Protein AF-A0A6M1LVB2-F1 (afdb_monomer_lite)

Radius of gyration: 11.88 Å; chains: 1; bounding box: 29×29×28 Å

Foldseek 3Di:
DLVQLLVPLLVCVVVVPPAAEAEDAADVNHDDVSNVVSNVVSPHPHYHNDDFLCVVCCQCVHDPPHDHDPDDDDDDPPRND

Secondary structure (DSSP, 8-state):
-HHHHIIIIIHHHHTT-S--EEE-PPBTTB--HHHHHHHHHHT-SEEES--HHHHHHHHHH--SSS---S---S---TTT-

Sequence (81 aa):
MVASAHMSVLTAKVAGVKRVVAAAPPYKGKPHPAIVAAMHLAGADEILVLGGVQAVGGMAIGTESIAPVDMLVGPGNAFVA

pLDDT: mean 95.5, std 4.93, range [63.66, 98.56]

Structure (mmCIF, N/CA/C/O backbone):
data_AF-A0A6M1LVB2-F1
#
_entry.id   AF-A0A6M1LVB2-F1
#
loop_
_atom_site.group_PDB
_atom_site.id
_atom_site.type_symbol
_atom_site.label_atom_id
_atom_site.label_alt_id
_atom_site.label_comp_id
_atom_site.label_asym_id
_atom_site.label_entity_id
_atom_site.label_seq_id
_atom_site.pdbx_PDB_ins_code
_atom_site.Cartn_x
_atom_site.Cartn_y
_atom_site.Cartn_z
_atom_site.occupancy
_atom_site.B_iso_or_equiv
_atom_site.auth_seq_id
_atom_site.auth_comp_id
_atom_site.auth_asym_id
_atom_site.auth_atom_id
_atom_site.pdbx_PDB_model_num
ATOM 1 N N . MET A 1 1 ? 6.992 -7.675 -4.725 1.00 63.66 1 MET A N 1
ATOM 2 C CA . MET A 1 1 ? 5.972 -7.466 -3.671 1.00 63.66 1 MET A CA 1
ATOM 3 C C . MET A 1 1 ? 4.742 -8.382 -3.785 1.00 63.66 1 MET A C 1
ATOM 5 O O . MET A 1 1 ? 3.744 -8.114 -3.134 1.00 63.66 1 MET A O 1
ATOM 9 N N . VAL A 1 2 ? 4.770 -9.478 -4.557 1.00 85.31 2 VAL A N 1
ATOM 10 C CA . VAL A 1 2 ? 3.571 -10.332 -4.719 1.00 85.31 2 VAL A CA 1
ATOM 11 C C . VAL A 1 2 ? 3.204 -11.044 -3.404 1.00 85.31 2 VAL A C 1
ATOM 13 O O . VAL A 1 2 ? 2.060 -10.985 -2.962 1.00 85.31 2 VAL A O 1
ATOM 16 N N . ALA A 1 3 ? 4.191 -11.635 -2.723 1.00 88.56 3 ALA A N 1
ATOM 17 C CA . ALA A 1 3 ? 3.984 -12.271 -1.419 1.00 88.56 3 ALA A CA 1
ATOM 18 C C . ALA A 1 3 ? 3.745 -11.252 -0.289 1.00 88.56 3 ALA A C 1
ATOM 20 O O . ALA A 1 3 ? 2.853 -11.432 0.535 1.00 88.56 3 ALA A O 1
ATOM 21 N N . SER A 1 4 ? 4.501 -10.148 -0.278 1.00 84.75 4 SER A N 1
ATOM 22 C CA . SER A 1 4 ? 4.416 -9.133 0.781 1.00 84.75 4 SER A CA 1
ATOM 23 C C . SER A 1 4 ? 3.048 -8.447 0.850 1.00 84.75 4 SER A C 1
ATOM 25 O O . SER A 1 4 ? 2.618 -8.088 1.940 1.00 84.75 4 SER A O 1
ATOM 27 N N . ALA A 1 5 ? 2.342 -8.305 -0.281 1.00 90.12 5 ALA A N 1
ATOM 28 C CA . ALA A 1 5 ? 0.974 -7.785 -0.290 1.00 90.12 5 ALA A CA 1
ATOM 29 C C . ALA A 1 5 ? 0.055 -8.620 0.615 1.00 90.12 5 ALA A C 1
ATOM 31 O O . ALA A 1 5 ? -0.652 -8.064 1.445 1.00 90.12 5 ALA A O 1
ATOM 32 N N . HIS A 1 6 ? 0.138 -9.948 0.543 1.00 93.69 6 HIS A N 1
ATOM 33 C CA . HIS A 1 6 ? -0.657 -10.832 1.394 1.00 93.69 6 HIS A CA 1
ATOM 34 C C . HIS A 1 6 ? -0.194 -10.778 2.855 1.00 93.69 6 HIS A C 1
ATOM 36 O O . HIS A 1 6 ? -1.015 -10.739 3.759 1.00 93.69 6 HIS A O 1
ATOM 42 N N . MET A 1 7 ? 1.112 -10.697 3.113 1.00 95.75 7 MET A N 1
ATOM 43 C CA . MET A 1 7 ? 1.621 -10.635 4.491 1.00 95.75 7 MET A CA 1
ATOM 44 C C . MET A 1 7 ? 1.159 -9.388 5.262 1.00 95.75 7 MET A C 1
ATOM 46 O O . MET A 1 7 ? 0.995 -9.463 6.477 1.00 95.75 7 MET A O 1
ATOM 50 N N . SER A 1 8 ? 0.932 -8.258 4.587 1.00 95.44 8 SER A N 1
ATOM 51 C CA . SER A 1 8 ? 0.507 -7.011 5.240 1.00 95.44 8 SER A CA 1
ATOM 52 C C . SER A 1 8 ? -0.978 -6.707 5.035 1.00 95.44 8 SER A C 1
ATOM 54 O O . SER A 1 8 ? -1.703 -6.526 6.010 1.00 95.44 8 SER A O 1
ATOM 56 N N . VAL A 1 9 ? -1.448 -6.678 3.784 1.00 97.75 9 VAL A N 1
ATOM 57 C CA . VAL A 1 9 ? -2.822 -6.269 3.450 1.00 97.75 9 VAL A CA 1
ATOM 58 C C . VAL A 1 9 ? -3.824 -7.304 3.946 1.00 97.75 9 VAL A C 1
ATOM 60 O O . VAL A 1 9 ? -4.730 -6.947 4.692 1.00 97.75 9 VAL A O 1
ATOM 63 N N . LEU A 1 10 ? -3.638 -8.586 3.607 1.00 97.44 10 LEU A N 1
ATOM 64 C CA . LEU A 1 10 ? -4.578 -9.632 4.028 1.00 97.44 10 LEU A CA 1
ATOM 65 C C . LEU A 1 10 ? -4.614 -9.748 5.556 1.00 97.44 10 LEU A C 1
ATOM 67 O O . LEU A 1 10 ? -5.693 -9.861 6.126 1.00 97.44 10 LEU A O 1
ATOM 71 N N . THR A 1 11 ? -3.462 -9.641 6.224 1.00 97.12 11 THR A N 1
ATOM 72 C CA . THR A 1 11 ? -3.389 -9.607 7.692 1.00 97.12 11 THR A CA 1
ATOM 73 C C . THR A 1 11 ? -4.241 -8.475 8.272 1.00 97.12 11 THR A C 1
ATOM 75 O O . THR A 1 11 ? -5.051 -8.718 9.164 1.00 97.12 11 THR A O 1
ATOM 78 N N . ALA A 1 12 ? -4.126 -7.254 7.737 1.00 98.00 12 ALA A N 1
ATOM 79 C CA . ALA A 1 12 ? -4.935 -6.116 8.174 1.00 98.00 12 ALA A CA 1
ATOM 80 C C . ALA A 1 12 ? -6.437 -6.325 7.904 1.00 98.00 12 ALA A C 1
ATOM 82 O O . ALA A 1 12 ? -7.267 -6.027 8.764 1.00 98.00 12 ALA A O 1
ATOM 83 N N . LYS A 1 13 ? -6.805 -6.884 6.743 1.00 97.94 13 LYS A N 1
ATOM 84 C CA . LYS A 1 13 ? -8.212 -7.163 6.414 1.00 97.94 13 LYS A CA 1
ATOM 85 C C . LYS A 1 13 ? -8.809 -8.247 7.307 1.00 97.94 13 LYS A C 1
ATOM 87 O O . LYS A 1 13 ? -9.922 -8.069 7.791 1.00 97.94 13 LYS A O 1
ATOM 92 N N . VAL A 1 14 ? -8.069 -9.319 7.594 1.00 98.06 14 VAL A N 1
ATOM 93 C CA . VAL A 1 14 ? -8.488 -10.365 8.546 1.00 98.06 14 VAL A CA 1
ATOM 94 C C . VAL A 1 14 ? -8.6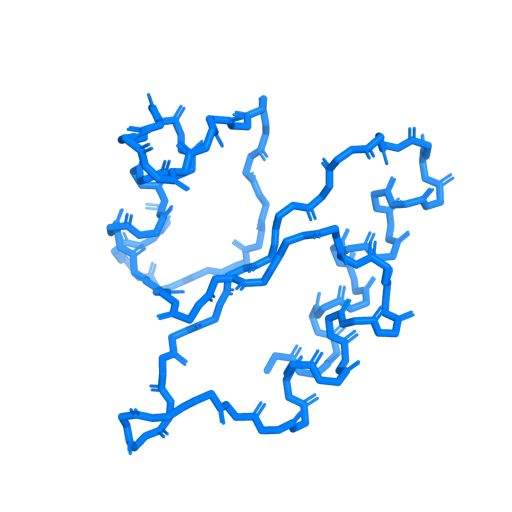44 -9.795 9.959 1.00 98.06 14 VAL A C 1
ATOM 96 O O . VAL A 1 14 ? -9.570 -10.174 10.668 1.00 98.06 14 VAL A O 1
ATOM 99 N N . ALA A 1 15 ? -7.804 -8.833 10.350 1.00 98.06 15 ALA A N 1
ATOM 100 C CA . ALA A 1 15 ? -7.931 -8.109 11.615 1.00 98.06 15 ALA A CA 1
ATOM 101 C C . ALA A 1 15 ? -9.104 -7.103 11.659 1.00 98.06 15 ALA A C 1
ATOM 103 O O . ALA A 1 15 ? -9.340 -6.487 12.697 1.00 98.06 15 ALA A O 1
ATOM 104 N N . GLY A 1 16 ? -9.852 -6.921 10.564 1.00 98.19 16 GLY A N 1
ATOM 105 C CA . GLY A 1 16 ? -11.022 -6.039 10.512 1.00 98.19 16 GLY A CA 1
ATOM 106 C C . GLY A 1 16 ? -10.707 -4.564 10.244 1.00 98.19 16 GLY A C 1
ATOM 107 O O . GLY A 1 16 ? -11.562 -3.706 10.472 1.00 98.19 16 GLY A O 1
ATOM 108 N N . VAL A 1 17 ? -9.505 -4.241 9.752 1.00 98.56 17 VAL A N 1
ATOM 109 C CA . VAL A 1 17 ? -9.155 -2.868 9.364 1.00 98.56 17 VAL A CA 1
ATOM 110 C C . VAL A 1 17 ? -10.049 -2.415 8.205 1.00 98.56 17 VAL A C 1
ATOM 112 O O . VAL A 1 17 ? -10.107 -3.049 7.148 1.00 98.56 17 VAL A O 1
ATOM 115 N N . LYS A 1 18 ? -10.755 -1.296 8.408 1.00 97.94 18 LYS A N 1
ATOM 116 C CA . LYS A 1 18 ? -11.776 -0.798 7.471 1.00 97.94 18 LYS A CA 1
ATOM 117 C C . LYS A 1 18 ? -11.194 -0.227 6.180 1.00 97.94 18 LYS A C 1
ATOM 119 O O . LYS A 1 18 ? -11.841 -0.336 5.147 1.00 97.94 18 LYS A O 1
ATOM 124 N N . ARG A 1 19 ? -10.007 0.380 6.256 1.00 98.25 19 ARG A N 1
ATOM 125 C CA . ARG A 1 19 ? -9.313 1.012 5.131 1.00 98.25 19 ARG A CA 1
ATOM 126 C C . ARG A 1 19 ? -7.847 0.601 5.132 1.00 98.25 19 ARG A C 1
ATOM 128 O O . ARG A 1 19 ? -7.123 0.911 6.072 1.00 98.25 19 ARG A O 1
ATOM 135 N N . VAL A 1 20 ? -7.414 -0.068 4.072 1.00 98.38 20 VAL A N 1
ATOM 136 C CA . VAL A 1 20 ? -6.034 -0.497 3.852 1.00 98.38 20 VAL A CA 1
ATOM 137 C C . VAL A 1 20 ? -5.528 0.108 2.550 1.00 98.38 20 VAL A C 1
ATOM 139 O O . VAL A 1 20 ? -6.008 -0.223 1.466 1.00 98.38 20 VAL A O 1
ATOM 142 N N . VAL A 1 21 ? -4.532 0.982 2.668 1.00 98.25 21 VAL A N 1
ATOM 143 C CA . VAL A 1 21 ? -3.838 1.599 1.534 1.00 98.25 21 VAL A CA 1
ATOM 144 C C . VAL A 1 21 ? -2.557 0.816 1.267 1.00 98.25 21 VAL A C 1
ATOM 146 O O . VAL A 1 21 ? -1.761 0.593 2.178 1.00 98.25 21 VAL A O 1
ATOM 149 N N . ALA A 1 22 ? -2.347 0.391 0.025 1.00 97.56 22 ALA A N 1
ATOM 150 C CA . ALA A 1 22 ? -1.148 -0.323 -0.393 1.00 97.56 22 ALA A CA 1
ATOM 151 C C . ALA A 1 22 ? -0.359 0.507 -1.410 1.00 97.56 22 ALA A C 1
ATOM 153 O O . ALA A 1 22 ? -0.921 1.013 -2.377 1.0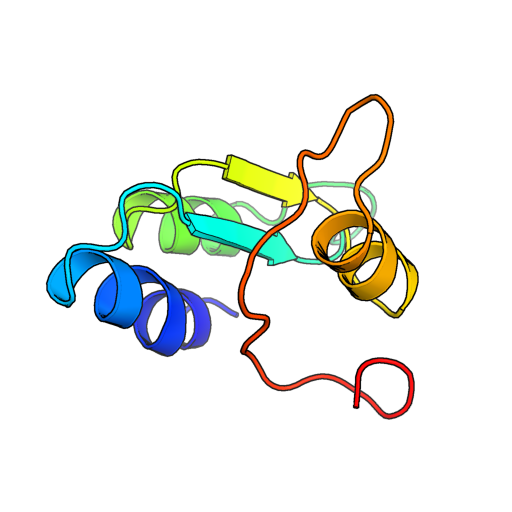0 97.56 22 ALA A O 1
ATOM 154 N N . ALA A 1 23 ? 0.954 0.618 -1.222 1.00 96.88 23 ALA A N 1
ATOM 155 C CA . ALA A 1 23 ? 1.824 1.393 -2.099 1.00 96.88 23 ALA A CA 1
ATOM 156 C C . ALA A 1 23 ? 2.898 0.507 -2.741 1.00 96.88 23 ALA A C 1
ATOM 158 O O . ALA A 1 23 ? 3.521 -0.325 -2.075 1.00 96.88 23 ALA A O 1
ATOM 159 N N . ALA A 1 24 ? 3.123 0.681 -4.043 1.00 96.00 24 ALA A N 1
ATOM 160 C CA . ALA A 1 24 ? 4.261 0.104 -4.750 1.00 96.00 24 ALA A CA 1
ATOM 161 C C . ALA A 1 24 ? 4.817 1.097 -5.779 1.00 96.00 24 ALA A C 1
ATOM 163 O O . ALA A 1 24 ? 4.043 1.693 -6.535 1.00 96.00 24 ALA A O 1
ATOM 164 N N . PRO A 1 25 ? 6.152 1.247 -5.874 1.00 95.12 25 PRO A N 1
ATOM 165 C CA . PRO A 1 25 ? 6.747 2.138 -6.856 1.00 95.12 25 PRO A CA 1
ATOM 166 C C . PRO A 1 25 ? 6.422 1.677 -8.288 1.00 95.12 25 PRO A C 1
ATOM 168 O O . PRO A 1 25 ? 6.317 0.470 -8.543 1.00 95.12 25 PRO A O 1
ATOM 171 N N . PRO A 1 26 ? 6.303 2.613 -9.246 1.00 95.38 26 PRO A N 1
ATOM 172 C CA . PRO A 1 26 ? 6.098 2.270 -10.647 1.00 95.38 26 PRO A CA 1
ATOM 173 C C . PRO A 1 26 ? 7.254 1.419 -11.188 1.00 95.38 26 PRO A C 1
ATOM 175 O O . PRO A 1 26 ? 8.428 1.695 -10.945 1.00 95.38 26 PRO A O 1
ATOM 178 N N . TYR A 1 27 ? 6.925 0.419 -12.001 1.00 93.12 27 TYR A N 1
ATOM 179 C CA . TYR A 1 27 ? 7.882 -0.374 -12.763 1.00 93.12 27 TYR A CA 1
ATOM 180 C C . TYR A 1 27 ? 7.884 0.102 -14.215 1.00 93.12 27 TYR A C 1
ATOM 182 O O . TYR A 1 27 ? 6.860 0.043 -14.894 1.00 93.12 27 TYR A O 1
ATOM 190 N N . LYS A 1 28 ? 9.027 0.609 -14.696 1.00 94.25 28 LYS A N 1
ATOM 191 C CA . LYS A 1 28 ? 9.146 1.221 -16.037 1.00 94.25 28 LYS A CA 1
ATOM 192 C C . LYS A 1 28 ? 8.077 2.303 -16.290 1.00 94.25 28 LYS A C 1
ATOM 194 O O . LYS A 1 28 ? 7.468 2.354 -17.355 1.00 94.25 28 LYS A O 1
ATOM 199 N N . GLY A 1 29 ? 7.816 3.134 -15.278 1.00 94.12 29 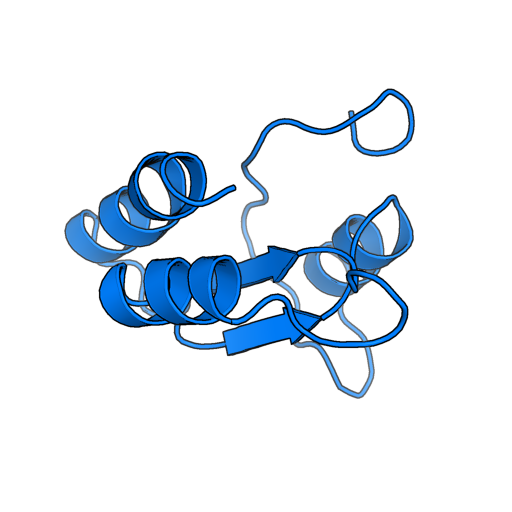GLY A N 1
ATOM 200 C CA . GLY A 1 29 ? 6.840 4.229 -15.347 1.00 94.12 29 GLY A CA 1
ATOM 201 C C . GLY A 1 29 ? 5.370 3.799 -15.310 1.00 94.12 29 GLY A C 1
ATOM 202 O O . GLY A 1 29 ? 4.499 4.633 -15.532 1.00 94.12 29 GLY A O 1
ATOM 203 N N . LYS A 1 30 ? 5.071 2.519 -15.050 1.00 95.88 30 LYS A N 1
ATOM 204 C CA . LYS A 1 30 ? 3.702 1.985 -15.023 1.00 95.88 30 LYS A CA 1
ATOM 205 C C . LYS A 1 30 ? 3.450 1.108 -13.791 1.00 95.88 30 LYS A C 1
ATOM 207 O O . LYS A 1 30 ? 4.402 0.612 -13.186 1.00 95.88 30 LYS A O 1
ATOM 212 N N . PRO A 1 31 ? 2.183 0.869 -13.414 1.00 96.19 31 PRO A N 1
ATOM 213 C CA . PRO A 1 31 ? 1.858 -0.117 -12.391 1.00 96.19 31 PRO A CA 1
ATOM 214 C C . PRO A 1 31 ? 2.292 -1.514 -12.849 1.00 96.19 31 PRO A C 1
ATOM 216 O O . PRO A 1 31 ? 2.041 -1.900 -13.991 1.00 96.19 31 PRO A O 1
ATOM 219 N N . HIS A 1 32 ? 2.920 -2.294 -11.969 1.00 95.94 32 HIS A N 1
ATOM 220 C CA . HIS A 1 32 ? 3.254 -3.681 -12.286 1.00 95.94 32 HIS A CA 1
ATOM 221 C C . HIS A 1 32 ? 2.003 -4.568 -12.123 1.00 95.94 32 HIS A C 1
ATOM 223 O O . HIS A 1 32 ? 1.546 -4.730 -10.986 1.00 95.94 32 HIS A O 1
ATOM 229 N N . PRO A 1 33 ? 1.480 -5.223 -13.181 1.00 95.88 33 PRO A N 1
ATOM 230 C CA . PRO A 1 33 ? 0.179 -5.903 -13.133 1.00 95.88 33 PRO A CA 1
ATOM 231 C C . PRO A 1 33 ? 0.066 -6.946 -12.018 1.00 95.88 33 PRO A C 1
ATOM 233 O O . PRO A 1 33 ? -0.891 -6.931 -11.255 1.00 95.88 33 PRO A O 1
ATOM 236 N N . ALA A 1 34 ? 1.087 -7.794 -11.849 1.00 96.25 34 ALA A N 1
ATOM 237 C CA . ALA A 1 34 ? 1.080 -8.818 -10.800 1.00 96.25 34 ALA A CA 1
ATOM 238 C C . ALA A 1 34 ? 1.085 -8.246 -9.369 1.00 96.25 34 ALA A C 1
ATOM 240 O O . ALA A 1 34 ? 0.554 -8.874 -8.461 1.00 96.25 34 ALA A O 1
ATOM 241 N N . ILE A 1 35 ? 1.682 -7.067 -9.151 1.00 96.12 35 ILE A N 1
ATOM 242 C CA . ILE A 1 35 ? 1.708 -6.434 -7.824 1.00 96.12 35 ILE A CA 1
ATOM 243 C C . ILE A 1 35 ? 0.338 -5.832 -7.525 1.00 96.12 35 ILE A C 1
ATOM 245 O O . ILE A 1 35 ? -0.203 -6.076 -6.452 1.00 96.12 35 ILE A O 1
ATOM 249 N N . VAL A 1 36 ? -0.242 -5.115 -8.492 1.00 96.62 36 VAL A N 1
ATOM 250 C CA . VAL A 1 36 ? -1.591 -4.546 -8.370 1.00 96.62 36 VAL A CA 1
ATOM 251 C C . VAL A 1 36 ? -2.625 -5.651 -8.154 1.00 96.62 36 VAL A C 1
ATOM 253 O O . VAL A 1 36 ? -3.437 -5.550 -7.241 1.00 96.62 36 VAL A O 1
ATOM 256 N N . ALA A 1 37 ? -2.552 -6.741 -8.925 1.00 97.38 37 ALA A N 1
ATOM 257 C CA . ALA A 1 37 ? -3.435 -7.891 -8.755 1.00 97.38 37 ALA A CA 1
ATOM 258 C C . ALA A 1 37 ? -3.289 -8.519 -7.362 1.00 97.38 37 ALA A C 1
ATOM 260 O O . ALA A 1 37 ? -4.290 -8.786 -6.707 1.00 97.38 37 ALA A O 1
ATOM 261 N N . ALA A 1 38 ? -2.058 -8.703 -6.873 1.00 97.69 38 ALA A N 1
ATOM 262 C CA . ALA A 1 38 ? -1.824 -9.245 -5.537 1.00 97.69 38 ALA A CA 1
ATOM 263 C C . ALA A 1 38 ? -2.377 -8.338 -4.425 1.00 97.69 38 ALA A C 1
ATOM 265 O O . ALA A 1 38 ? -2.971 -8.839 -3.480 1.00 97.69 38 ALA A O 1
ATOM 266 N N . MET A 1 39 ? -2.212 -7.017 -4.537 1.00 97.94 39 MET A N 1
ATOM 267 C CA . MET A 1 39 ? -2.776 -6.054 -3.581 1.00 97.94 39 MET A CA 1
ATOM 268 C C . MET A 1 39 ? -4.305 -6.062 -3.596 1.00 97.94 39 MET A C 1
ATOM 270 O O . MET A 1 39 ? -4.925 -6.088 -2.536 1.00 97.94 39 MET A O 1
ATOM 274 N N . HIS A 1 40 ? -4.905 -6.088 -4.787 1.00 97.88 40 HIS A N 1
ATOM 275 C CA . HIS A 1 40 ? -6.354 -6.148 -4.946 1.00 97.88 40 HIS A CA 1
ATOM 276 C C . HIS A 1 40 ? -6.934 -7.439 -4.355 1.00 97.88 40 HIS A C 1
ATOM 278 O O . HIS A 1 40 ? -7.856 -7.383 -3.549 1.00 97.88 40 HIS A O 1
ATOM 284 N N . LEU A 1 41 ? -6.349 -8.596 -4.685 1.00 97.88 41 LEU A N 1
ATOM 285 C CA . LEU A 1 41 ? -6.786 -9.897 -4.167 1.00 97.88 41 LEU A CA 1
ATOM 286 C C . LEU A 1 41 ? -6.562 -10.040 -2.654 1.00 97.88 41 LEU A C 1
ATOM 288 O O . LEU A 1 41 ? -7.343 -10.713 -1.989 1.00 97.88 41 LEU A O 1
ATOM 292 N N . ALA A 1 42 ? -5.538 -9.388 -2.098 1.00 97.88 42 ALA A N 1
ATOM 293 C CA . ALA A 1 42 ? -5.324 -9.327 -0.653 1.00 97.88 42 ALA A CA 1
ATOM 294 C C . ALA A 1 42 ? -6.328 -8.405 0.072 1.00 97.88 42 ALA A C 1
ATOM 296 O O . ALA A 1 42 ? -6.411 -8.452 1.298 1.00 97.88 42 ALA A O 1
ATOM 297 N N . GLY A 1 43 ? -7.093 -7.591 -0.666 1.00 97.94 43 GLY A N 1
ATOM 298 C CA . GLY A 1 43 ? -8.169 -6.750 -0.141 1.00 97.94 43 GLY A CA 1
ATOM 299 C C . GLY A 1 43 ? -7.785 -5.295 0.133 1.00 97.94 43 GLY A C 1
ATOM 300 O O . GLY A 1 43 ? -8.392 -4.677 1.004 1.00 97.94 43 GLY A O 1
ATOM 301 N N . ALA A 1 44 ? -6.787 -4.744 -0.568 1.00 98.19 44 ALA A N 1
ATOM 302 C CA . ALA A 1 44 ? -6.463 -3.320 -0.469 1.00 98.19 44 ALA A CA 1
ATOM 303 C C . ALA A 1 44 ? -7.636 -2.464 -0.973 1.00 98.19 44 ALA A C 1
ATOM 305 O O . ALA A 1 44 ? -8.187 -2.732 -2.042 1.00 98.19 44 ALA A O 1
ATOM 306 N N . ASP A 1 45 ? -7.984 -1.425 -0.217 1.00 98.38 45 ASP A N 1
ATOM 307 C CA . ASP A 1 45 ? -9.057 -0.489 -0.560 1.00 98.38 45 ASP A CA 1
ATOM 308 C C . ASP A 1 45 ? -8.545 0.605 -1.517 1.00 98.38 45 ASP A C 1
ATOM 310 O O . ASP A 1 45 ? -9.267 1.057 -2.403 1.00 98.38 45 ASP A O 1
ATOM 314 N N . GLU A 1 46 ? -7.265 0.975 -1.394 1.00 97.88 46 GLU A N 1
ATOM 315 C CA . GLU A 1 46 ? -6.575 1.922 -2.275 1.00 97.88 46 GLU A CA 1
ATOM 316 C C . GLU A 1 46 ? -5.201 1.374 -2.683 1.00 97.88 46 GLU A C 1
ATOM 318 O O . GLU A 1 46 ? -4.466 0.824 -1.859 1.00 97.88 46 GLU A O 1
ATOM 323 N N . ILE A 1 47 ? -4.831 1.546 -3.957 1.00 97.62 47 ILE A N 1
ATOM 324 C CA . ILE A 1 47 ? -3.521 1.147 -4.488 1.00 97.62 47 ILE A CA 1
ATOM 325 C C . ILE A 1 47 ? -2.816 2.376 -5.058 1.00 97.62 47 ILE A C 1
ATOM 327 O O . ILE A 1 47 ? -3.233 2.940 -6.069 1.00 97.62 47 ILE A O 1
ATOM 331 N N . LEU A 1 48 ? -1.709 2.757 -4.428 1.00 97.44 48 LEU A N 1
ATOM 332 C CA . LEU A 1 48 ? -0.872 3.877 -4.832 1.00 97.44 48 LEU A CA 1
ATOM 333 C C . LEU A 1 48 ? 0.310 3.381 -5.663 1.00 97.44 48 LEU A C 1
ATOM 335 O O . LEU A 1 48 ? 1.122 2.565 -5.219 1.00 97.44 48 LEU A O 1
ATOM 339 N N . VAL A 1 49 ? 0.453 3.935 -6.865 1.00 96.38 49 VAL A N 1
ATOM 340 C CA . VAL A 1 49 ? 1.618 3.713 -7.734 1.00 96.38 49 VAL A CA 1
ATOM 341 C C . VAL A 1 49 ? 2.718 4.698 -7.325 1.00 96.38 49 VAL A C 1
ATOM 343 O O . VAL A 1 49 ? 3.101 5.602 -8.063 1.00 96.38 49 VAL A O 1
ATOM 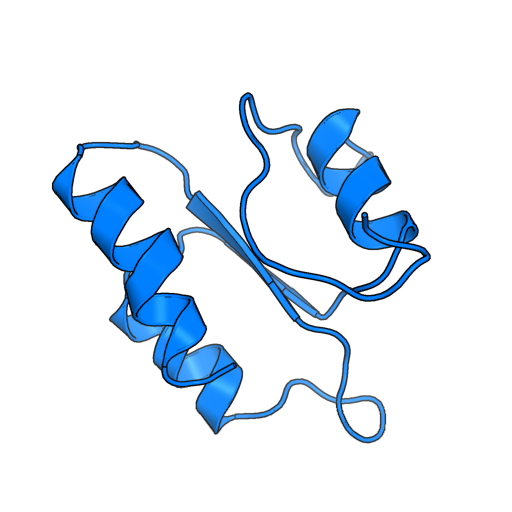346 N N . LEU A 1 50 ? 3.163 4.555 -6.080 1.00 96.12 50 LEU A N 1
ATOM 347 C CA . LEU A 1 50 ? 4.074 5.441 -5.369 1.00 96.12 50 LEU A CA 1
ATOM 348 C C . LEU A 1 50 ? 4.960 4.589 -4.447 1.00 96.12 50 LEU A C 1
ATOM 350 O O . LEU A 1 50 ? 4.529 3.556 -3.941 1.00 96.12 50 LEU A O 1
ATOM 354 N N . GLY A 1 51 ? 6.207 4.996 -4.222 1.00 95.12 51 GLY A N 1
ATOM 355 C CA . GLY A 1 51 ? 7.121 4.318 -3.294 1.00 95.12 51 GLY A CA 1
ATOM 356 C C . GLY A 1 51 ? 8.083 5.305 -2.642 1.00 95.12 51 GLY A C 1
ATOM 357 O O . GLY A 1 51 ? 7.945 6.503 -2.852 1.00 95.12 51 GLY A O 1
ATOM 358 N N . GLY A 1 52 ? 9.060 4.814 -1.878 1.00 95.75 52 GLY A N 1
ATOM 359 C CA . GLY A 1 52 ? 10.070 5.660 -1.229 1.00 95.75 52 GLY A CA 1
ATOM 360 C C . GLY A 1 52 ? 9.518 6.545 -0.104 1.00 95.75 52 GLY A C 1
ATOM 361 O O . GLY A 1 52 ? 8.381 6.371 0.340 1.00 95.75 52 GLY A O 1
ATOM 362 N N . VAL A 1 53 ? 10.331 7.508 0.339 1.00 96.81 53 VAL A N 1
ATOM 363 C CA . VAL A 1 53 ? 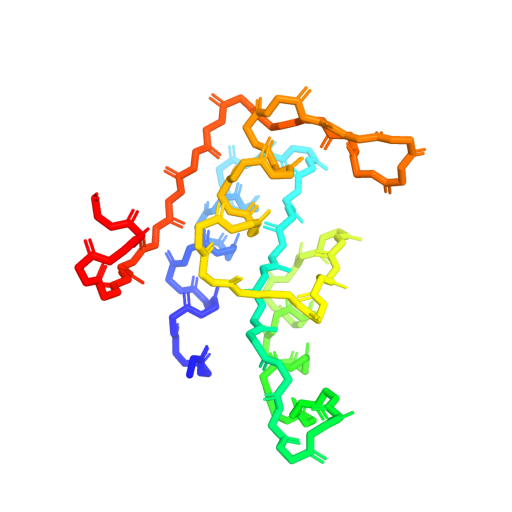9.997 8.435 1.438 1.00 96.81 53 VAL A CA 1
ATOM 364 C C . VAL A 1 53 ? 8.730 9.247 1.157 1.00 96.81 53 VAL A C 1
ATOM 366 O O . VAL A 1 53 ? 7.958 9.535 2.063 1.00 96.81 53 VAL A O 1
ATOM 369 N N . GLN A 1 54 ? 8.454 9.558 -0.108 1.00 96.38 54 GLN A N 1
ATOM 370 C CA . GLN A 1 54 ? 7.258 10.284 -0.520 1.00 96.38 54 GLN A CA 1
ATOM 371 C C . GLN A 1 54 ? 5.969 9.470 -0.340 1.00 96.38 54 GLN A C 1
ATOM 373 O O . GLN A 1 54 ? 4.931 10.053 -0.039 1.00 96.38 54 GLN A O 1
ATOM 378 N N . ALA A 1 55 ? 6.017 8.138 -0.477 1.00 97.38 55 ALA A N 1
ATOM 379 C CA . ALA A 1 55 ? 4.870 7.284 -0.163 1.00 97.38 55 ALA A CA 1
ATOM 380 C C . ALA A 1 55 ? 4.621 7.236 1.345 1.00 97.38 55 ALA A C 1
ATOM 382 O O . ALA A 1 55 ? 3.479 7.355 1.780 1.00 97.38 55 ALA A O 1
ATOM 383 N N . VAL A 1 56 ? 5.698 7.102 2.127 1.00 97.31 56 VAL A N 1
ATOM 384 C CA . VAL A 1 56 ? 5.639 7.120 3.594 1.00 97.31 56 VAL A CA 1
ATOM 385 C C . VAL A 1 56 ? 5.051 8.444 4.069 1.00 97.31 56 VAL A C 1
ATOM 387 O O . VAL A 1 56 ? 4.046 8.434 4.764 1.00 97.31 56 VAL A O 1
ATOM 390 N N . GLY A 1 57 ? 5.606 9.576 3.630 1.00 97.62 57 GLY A N 1
ATOM 391 C CA . GLY A 1 57 ? 5.107 10.905 3.979 1.00 97.62 57 GLY A CA 1
ATOM 392 C C . GLY A 1 57 ? 3.660 11.119 3.535 1.00 97.62 57 GLY A C 1
ATOM 393 O O . GLY A 1 57 ? 2.825 11.493 4.351 1.00 97.62 57 GLY A O 1
ATOM 394 N N . GLY A 1 58 ? 3.333 10.804 2.277 1.00 98.12 58 GLY A N 1
ATOM 395 C CA . GLY A 1 58 ? 1.976 10.969 1.752 1.00 98.12 58 GLY A CA 1
ATOM 396 C C . GLY A 1 58 ? 0.923 10.181 2.534 1.00 98.12 58 GLY A C 1
ATOM 397 O O . GLY A 1 58 ? -0.161 10.697 2.774 1.00 98.12 58 GLY A O 1
ATOM 398 N N . MET A 1 59 ? 1.245 8.966 2.986 1.00 98.06 59 MET A N 1
ATOM 399 C CA . MET A 1 59 ? 0.342 8.171 3.824 1.00 98.06 59 MET A CA 1
ATOM 400 C C . MET A 1 59 ? 0.390 8.570 5.307 1.00 98.06 59 MET A C 1
ATOM 402 O O . MET A 1 59 ? -0.619 8.449 5.987 1.00 98.06 59 MET A O 1
ATOM 406 N N . ALA A 1 60 ? 1.520 9.056 5.823 1.00 98.06 60 ALA A N 1
ATOM 407 C CA . ALA A 1 60 ? 1.664 9.435 7.230 1.00 98.06 60 ALA A CA 1
ATOM 408 C C . ALA A 1 60 ? 0.918 10.732 7.568 1.00 98.06 60 ALA A C 1
ATOM 410 O O . ALA A 1 60 ? 0.171 10.784 8.540 1.00 98.06 60 ALA A O 1
ATOM 411 N N . ILE A 1 61 ? 1.142 11.787 6.779 1.00 98.00 61 ILE A N 1
ATOM 412 C CA . ILE A 1 61 ? 0.607 13.132 7.053 1.00 98.00 61 ILE A CA 1
ATOM 413 C C . ILE A 1 61 ? -0.565 13.511 6.147 1.00 98.00 61 ILE A C 1
ATOM 415 O O . ILE A 1 61 ? -1.257 14.489 6.417 1.00 98.00 61 ILE A O 1
ATOM 419 N N . GLY A 1 62 ? -0.815 12.724 5.101 1.00 97.94 62 GLY A N 1
ATOM 420 C CA . GLY A 1 62 ? -1.839 13.008 4.109 1.00 97.94 62 GLY A CA 1
ATOM 421 C C . GLY A 1 62 ? -1.407 14.046 3.072 1.00 97.94 62 GLY A C 1
ATOM 422 O O . GLY A 1 62 ? -0.442 14.793 3.237 1.00 97.94 62 GLY A O 1
ATOM 423 N N . THR A 1 63 ? -2.149 14.087 1.973 1.00 97.88 63 THR A N 1
ATOM 424 C CA . THR A 1 63 ? -2.074 15.102 0.920 1.00 97.88 63 THR A CA 1
ATOM 425 C C . THR A 1 63 ? -3.492 15.446 0.462 1.00 97.88 63 THR A C 1
ATOM 427 O O . THR A 1 63 ? -4.469 14.864 0.931 1.00 97.88 63 THR A O 1
ATOM 430 N N . GLU A 1 64 ? -3.625 16.353 -0.504 1.00 97.81 64 GLU A N 1
ATOM 431 C CA . GLU A 1 64 ? -4.910 16.647 -1.157 1.00 97.81 64 GLU A CA 1
ATOM 432 C C . GLU A 1 64 ? -5.560 15.404 -1.799 1.00 97.81 64 GLU A C 1
ATOM 434 O O . GLU A 1 64 ? -6.777 15.360 -1.960 1.00 97.81 64 GLU A O 1
ATOM 439 N N . SER A 1 65 ? -4.760 14.394 -2.166 1.00 96.56 65 SER A N 1
ATOM 440 C CA . SER A 1 65 ? -5.208 13.180 -2.860 1.00 96.56 65 SER A CA 1
ATOM 441 C C . SER A 1 65 ? -5.025 11.884 -2.067 1.00 96.56 65 SER A C 1
ATOM 443 O O . SER A 1 65 ? -5.558 10.854 -2.472 1.00 96.56 65 SER A O 1
ATOM 445 N N . ILE A 1 66 ? -4.289 11.910 -0.952 1.00 97.88 66 ILE A N 1
ATOM 446 C CA . ILE A 1 66 ? -4.019 10.743 -0.107 1.00 97.88 66 ILE A CA 1
ATOM 447 C C . ILE A 1 66 ? -4.488 11.071 1.306 1.00 97.88 66 ILE A C 1
ATOM 449 O O . ILE A 1 66 ? -3.870 11.877 1.995 1.00 97.88 66 ILE A O 1
ATOM 453 N N . ALA A 1 67 ? -5.561 10.434 1.771 1.00 98.12 67 ALA A N 1
ATOM 454 C CA . ALA A 1 67 ? -5.948 10.565 3.173 1.00 98.12 67 ALA A CA 1
ATOM 455 C C . ALA A 1 67 ? -4.942 9.813 4.070 1.00 98.12 67 ALA A C 1
ATOM 457 O O . ALA A 1 67 ? -4.560 8.686 3.714 1.00 98.12 67 ALA A O 1
ATOM 458 N N . PRO A 1 68 ? -4.538 10.387 5.221 1.00 98.38 68 PRO A N 1
ATOM 459 C CA . PRO A 1 68 ? -3.543 9.782 6.100 1.00 98.38 68 PRO A CA 1
ATOM 460 C C . PRO A 1 68 ? -4.008 8.428 6.656 1.00 98.38 68 PRO A C 1
ATOM 462 O O . PRO A 1 68 ? -5.199 8.105 6.634 1.00 98.38 68 PRO A O 1
ATOM 465 N N . VAL A 1 69 ? -3.062 7.626 7.143 1.00 98.50 69 VAL A N 1
ATOM 466 C CA . VAL A 1 69 ? -3.308 6.343 7.816 1.00 98.50 69 VAL A CA 1
ATOM 467 C C . VAL A 1 69 ? -2.760 6.358 9.238 1.00 98.50 69 VAL A C 1
ATOM 469 O O . VAL A 1 69 ? -1.765 7.016 9.523 1.00 98.50 69 VAL A O 1
ATOM 472 N N . ASP A 1 70 ? -3.380 5.577 10.120 1.00 98.06 70 ASP A N 1
ATOM 473 C CA . ASP A 1 70 ? -2.993 5.507 11.535 1.00 98.06 70 ASP A CA 1
ATOM 474 C C . ASP A 1 70 ? -1.732 4.659 11.783 1.00 98.06 70 ASP A C 1
ATOM 476 O O . ASP A 1 70 ? -1.089 4.775 12.825 1.00 98.06 70 ASP A O 1
ATOM 480 N N . MET A 1 71 ? -1.379 3.773 10.846 1.00 97.56 71 MET A N 1
ATOM 481 C CA . MET A 1 71 ? -0.234 2.872 10.971 1.00 97.56 71 MET A CA 1
ATOM 482 C C . MET A 1 71 ? 0.393 2.576 9.607 1.00 97.56 71 MET A C 1
ATOM 484 O O . MET A 1 71 ? -0.307 2.289 8.635 1.00 97.56 71 MET A O 1
ATOM 488 N N . LEU A 1 72 ? 1.727 2.581 9.563 1.00 96.88 72 LEU A N 1
ATOM 489 C CA . LEU A 1 72 ? 2.523 2.171 8.407 1.00 96.88 72 LEU A CA 1
ATOM 490 C C . LEU A 1 72 ? 3.241 0.860 8.707 1.00 96.88 72 LEU A C 1
ATOM 492 O O . LEU A 1 72 ? 3.839 0.691 9.768 1.00 96.88 72 LEU A O 1
ATOM 496 N N . VAL A 1 73 ? 3.194 -0.060 7.748 1.00 95.50 73 VAL A N 1
ATOM 497 C CA . VAL A 1 73 ? 3.865 -1.359 7.818 1.00 95.50 73 VAL A CA 1
ATOM 498 C C . VAL A 1 73 ? 4.483 -1.703 6.470 1.00 95.50 73 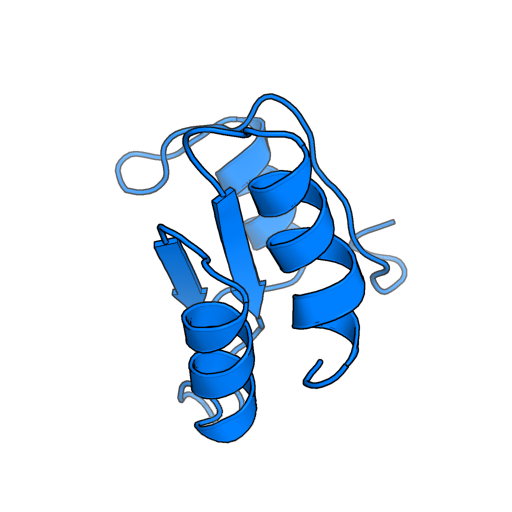VAL A C 1
ATOM 500 O O . VAL A 1 73 ? 4.012 -1.265 5.421 1.00 95.50 73 VAL A O 1
ATOM 503 N N . GLY A 1 74 ? 5.502 -2.555 6.500 1.00 92.00 74 GLY A N 1
ATOM 504 C CA . GLY A 1 74 ? 6.148 -3.086 5.306 1.00 92.00 74 GLY A CA 1
ATOM 505 C C . GLY A 1 74 ? 7.631 -2.725 5.255 1.00 92.00 74 GLY A C 1
ATOM 506 O O . GLY A 1 74 ? 8.009 -1.604 5.587 1.00 92.00 74 GLY A O 1
ATOM 507 N N . PRO A 1 75 ? 8.494 -3.670 4.854 1.00 91.56 75 PRO A N 1
ATOM 508 C CA . PRO A 1 75 ? 9.917 -3.403 4.746 1.00 91.56 75 PRO A CA 1
ATOM 509 C C . PRO A 1 75 ? 10.196 -2.445 3.586 1.00 91.56 75 PRO A C 1
ATOM 511 O O . PRO A 1 75 ? 9.533 -2.484 2.546 1.00 91.56 75 PRO A O 1
ATOM 514 N N . GLY A 1 76 ? 11.240 -1.639 3.736 1.00 89.88 76 GLY A N 1
ATOM 515 C CA . GLY A 1 76 ? 11.720 -0.742 2.698 1.00 89.88 76 GLY A CA 1
ATOM 516 C C . GLY A 1 76 ? 13.239 -0.649 2.677 1.00 89.88 76 GLY A C 1
ATOM 517 O O . GLY A 1 76 ? 13.936 -1.330 3.427 1.00 89.88 76 GLY A O 1
ATOM 518 N N . ASN A 1 77 ? 13.759 0.169 1.766 1.00 92.38 77 ASN A N 1
ATOM 519 C CA . ASN A 1 77 ? 15.186 0.484 1.728 1.00 92.38 77 ASN A CA 1
ATOM 520 C C . ASN A 1 77 ? 15.539 1.540 2.796 1.00 92.38 77 ASN A C 1
ATOM 522 O O . ASN A 1 77 ? 14.674 1.993 3.541 1.00 92.38 77 ASN A O 1
ATOM 526 N N . ALA A 1 78 ? 16.798 1.981 2.823 1.00 94.38 78 ALA A N 1
ATOM 527 C CA . ALA A 1 78 ? 17.299 2.956 3.796 1.00 94.38 78 ALA A CA 1
ATOM 528 C C . ALA A 1 78 ? 16.564 4.315 3.815 1.00 94.38 78 ALA A C 1
ATOM 530 O O . ALA A 1 78 ? 16.721 5.060 4.769 1.00 94.38 78 ALA A O 1
ATOM 531 N N . PHE A 1 79 ? 15.788 4.654 2.780 1.00 92.88 79 PHE A N 1
ATOM 532 C CA . PHE A 1 79 ? 15.008 5.899 2.724 1.00 92.88 79 PHE A CA 1
ATOM 533 C C . PHE A 1 79 ? 13.564 5.732 3.215 1.00 92.88 79 PHE A C 1
ATOM 535 O O . PHE A 1 79 ? 12.827 6.709 3.300 1.00 92.88 79 PHE A O 1
ATOM 542 N N . VAL A 1 80 ? 13.135 4.492 3.443 1.00 91.50 80 VAL A N 1
ATOM 543 C CA . VAL A 1 80 ? 11.798 4.135 3.939 1.00 91.50 80 VAL A CA 1
ATOM 544 C C . VAL A 1 80 ? 11.856 3.690 5.402 1.00 91.50 80 VAL A C 1
ATOM 546 O O . VAL A 1 80 ? 10.852 3.826 6.095 1.00 91.50 80 VAL A O 1
ATOM 549 N N . ALA A 1 81 ? 12.996 3.132 5.825 1.00 78.38 81 ALA A N 1
ATOM 550 C CA . ALA A 1 81 ? 13.252 2.652 7.181 1.00 78.38 81 ALA A CA 1
ATOM 551 C C . ALA A 1 81 ? 13.325 3.779 8.220 1.00 78.38 81 ALA A C 1
ATOM 553 O O . ALA A 1 81 ? 13.791 4.885 7.864 1.00 78.38 81 ALA A O 1
#

Organism: NCBI:txid2716930

InterPro domains:
  IPR012131 Histidinol dehydrogenase [PF00815] (2-81)
  IPR012131 Histidinol dehydrogenase [PR00083] (34-60)
  IPR012131 Histidinol dehydrogenase [PR00083] (64-81)
  IPR012131 Histidinol dehydrogenase [PTHR21256] (3-81)
  IPR016161 Aldehyde/histidinol dehydrogenase [SSF53720] (3-80)